Protein AF-A0A1H8LG02-F1 (afdb_monomer)

Structure (mmCIF, N/CA/C/O backbone):
data_AF-A0A1H8LG02-F1
#
_entry.id   AF-A0A1H8LG02-F1
#
loop_
_atom_site.group_PDB
_atom_site.id
_atom_site.type_symbol
_atom_site.label_atom_id
_atom_site.label_alt_id
_atom_site.label_comp_id
_atom_site.label_asym_id
_atom_site.label_entity_id
_atom_site.label_seq_id
_atom_site.pdbx_PDB_ins_code
_atom_site.Cartn_x
_atom_site.Cartn_y
_atom_site.Cartn_z
_atom_site.occupancy
_atom_site.B_iso_or_equiv
_atom_site.auth_seq_id
_atom_site.auth_comp_id
_atom_site.auth_asym_id
_atom_site.auth_atom_id
_atom_site.pdbx_PDB_model_num
ATOM 1 N N . MET A 1 1 ? -7.034 3.578 3.194 1.00 92.94 1 MET A N 1
ATOM 2 C CA . MET A 1 1 ? -5.867 3.437 2.294 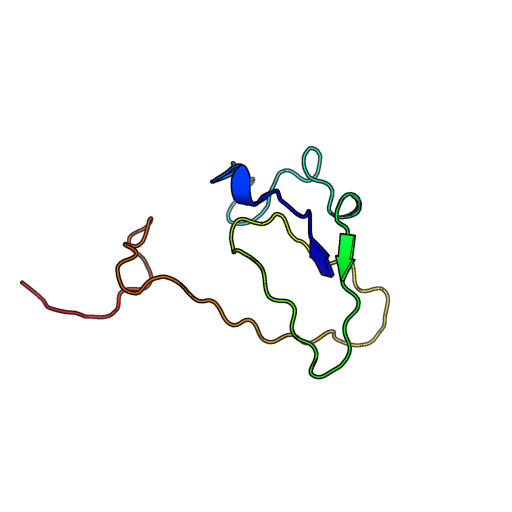1.00 92.94 1 MET A CA 1
ATOM 3 C C . MET A 1 1 ? -6.343 3.783 0.895 1.00 92.94 1 MET A C 1
ATOM 5 O O . MET A 1 1 ? -7.506 3.507 0.619 1.00 92.94 1 MET A O 1
ATOM 9 N N . ARG A 1 2 ? -5.512 4.378 0.039 1.00 97.06 2 ARG A N 1
ATOM 10 C CA . ARG A 1 2 ? -5.812 4.535 -1.390 1.00 97.06 2 ARG A CA 1
ATOM 11 C C . ARG A 1 2 ? -4.731 3.885 -2.236 1.00 97.06 2 ARG A C 1
ATOM 13 O O . ARG A 1 2 ? -3.560 3.929 -1.859 1.00 97.06 2 ARG A O 1
ATOM 20 N N . VAL A 1 3 ? -5.136 3.299 -3.356 1.00 97.00 3 VAL A N 1
ATOM 21 C CA . VAL A 1 3 ? -4.247 2.654 -4.333 1.00 97.00 3 VAL A CA 1
ATOM 22 C C . VAL A 1 3 ? -4.578 3.155 -5.729 1.00 97.00 3 VAL A C 1
ATOM 24 O O . VAL A 1 3 ? -5.740 3.427 -6.009 1.00 97.00 3 VAL A O 1
ATOM 27 N N . ILE A 1 4 ? -3.590 3.262 -6.612 1.00 96.38 4 ILE A N 1
ATOM 28 C CA . ILE A 1 4 ? -3.812 3.553 -8.034 1.00 96.38 4 ILE A CA 1
ATOM 29 C C . ILE A 1 4 ? -3.694 2.227 -8.800 1.00 96.38 4 ILE A C 1
ATOM 31 O O . ILE A 1 4 ? -2.571 1.760 -9.017 1.00 96.38 4 ILE A O 1
ATOM 35 N N . PRO A 1 5 ? -4.806 1.566 -9.181 1.00 96.12 5 PRO A N 1
ATOM 36 C CA . PRO A 1 5 ? -4.747 0.274 -9.863 1.00 96.12 5 PRO A CA 1
ATOM 37 C C . PRO A 1 5 ? -3.936 0.346 -11.163 1.00 96.12 5 PRO A C 1
ATOM 39 O O . PRO A 1 5 ? -3.995 1.334 -11.888 1.00 96.12 5 PRO A O 1
ATOM 42 N N . GLY A 1 6 ? -3.158 -0.698 -11.454 1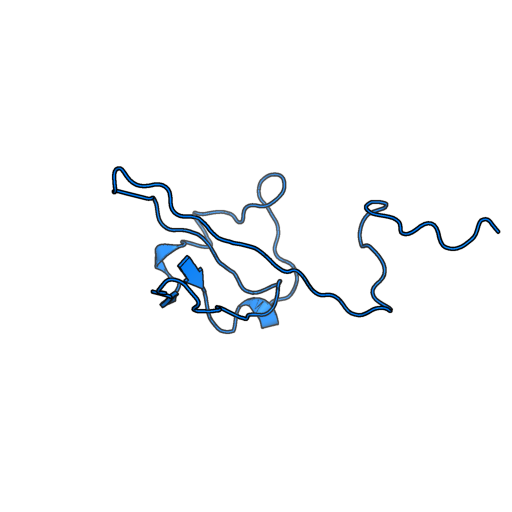.00 95.88 6 GLY A N 1
ATOM 43 C CA . GLY A 1 6 ? -2.329 -0.779 -12.667 1.00 95.88 6 GLY A CA 1
ATOM 44 C C . GLY A 1 6 ? -1.034 0.046 -12.651 1.00 95.88 6 GLY A C 1
ATOM 45 O O . GLY A 1 6 ? -0.178 -0.173 -13.499 1.00 95.88 6 GLY A O 1
ATOM 46 N N . SER A 1 7 ? -0.821 0.930 -11.671 1.00 95.75 7 SER A N 1
ATOM 47 C CA . SER A 1 7 ? 0.413 1.740 -11.582 1.00 95.75 7 SER A CA 1
ATOM 48 C C . SER A 1 7 ? 1.704 0.911 -11.495 1.00 95.75 7 SER A C 1
ATOM 50 O O . SER A 1 7 ? 2.742 1.344 -11.985 1.00 95.75 7 SER A O 1
ATOM 52 N N . HIS A 1 8 ? 1.635 -0.314 -10.966 1.00 96.38 8 HIS A N 1
ATOM 53 C CA . HIS A 1 8 ? 2.774 -1.235 -10.886 1.00 96.38 8 HIS A CA 1
ATOM 54 C C . HIS A 1 8 ? 3.359 -1.639 -12.251 1.00 96.38 8 HIS A C 1
ATOM 56 O O . HIS A 1 8 ? 4.506 -2.069 -12.310 1.00 96.38 8 HIS A O 1
ATOM 62 N N . PHE A 1 9 ? 2.619 -1.483 -13.356 1.00 96.88 9 PHE A N 1
ATOM 63 C CA . PHE A 1 9 ? 3.157 -1.723 -14.700 1.00 96.88 9 PHE A CA 1
ATOM 64 C C . PHE A 1 9 ? 4.163 -0.648 -15.150 1.00 96.88 9 PHE A C 1
ATOM 66 O O . PHE A 1 9 ? 4.893 -0.871 -16.112 1.00 96.88 9 PHE A O 1
ATOM 73 N N . GLY A 1 10 ? 4.221 0.500 -14.464 1.00 93.06 10 GLY A N 1
ATOM 74 C CA . GLY A 1 10 ? 5.156 1.591 -14.758 1.00 93.06 10 GLY A CA 1
ATOM 75 C C . GLY A 1 10 ? 6.588 1.360 -14.264 1.00 93.06 10 GLY A C 1
ATOM 76 O O . GLY A 1 10 ? 7.475 2.138 -14.608 1.00 93.06 10 GLY A O 1
ATOM 77 N N . GLY A 1 11 ? 6.834 0.302 -13.486 1.00 91.81 11 GLY A N 1
ATOM 78 C CA . GLY A 1 11 ? 8.148 0.012 -12.912 1.00 91.81 11 GLY A CA 1
ATOM 79 C C . GLY A 1 11 ? 8.534 0.961 -11.771 1.00 91.81 11 GLY A C 1
ATOM 80 O O . GLY A 1 11 ? 7.680 1.484 -11.057 1.00 91.81 11 GLY A O 1
ATOM 81 N N . ASN A 1 12 ? 9.842 1.153 -11.571 1.00 89.75 12 ASN A N 1
ATOM 82 C CA . ASN A 1 12 ? 10.361 1.995 -10.494 1.00 89.75 12 ASN A CA 1
ATOM 83 C C . ASN A 1 12 ? 10.163 3.489 -10.803 1.00 89.75 12 ASN A C 1
ATOM 85 O O . ASN A 1 12 ? 10.536 3.959 -11.878 1.00 89.75 12 ASN A O 1
ATOM 89 N N . LEU A 1 13 ? 9.635 4.237 -9.834 1.00 92.00 13 LEU A N 1
ATOM 90 C CA . LEU A 1 13 ? 9.394 5.674 -9.941 1.00 92.00 13 LEU A CA 1
ATOM 91 C C . LEU A 1 13 ? 10.419 6.470 -9.115 1.00 92.00 13 LEU A C 1
ATOM 93 O O . LEU A 1 13 ? 10.865 6.004 -8.062 1.00 92.00 13 LEU A O 1
ATOM 97 N N . PRO A 1 14 ? 10.801 7.684 -9.552 1.00 91.81 14 PRO A N 1
ATOM 98 C CA . PRO A 1 14 ? 11.706 8.529 -8.787 1.00 91.81 14 PRO A CA 1
ATOM 99 C C . PRO A 1 14 ? 11.038 8.997 -7.489 1.00 91.81 14 PRO A C 1
ATOM 101 O O . PRO A 1 14 ? 9.923 9.522 -7.492 1.00 91.81 14 PRO A O 1
ATOM 104 N N . HIS A 1 15 ? 11.745 8.825 -6.376 1.00 92.00 15 HIS A N 1
ATOM 105 C CA . HIS A 1 15 ? 11.279 9.250 -5.062 1.00 92.00 15 HIS A CA 1
ATOM 106 C C . HIS A 1 15 ? 11.841 10.633 -4.707 1.00 92.00 15 HIS A C 1
ATOM 108 O O . HIS A 1 15 ? 12.976 10.977 -5.036 1.00 92.00 15 HIS A O 1
ATOM 114 N N . VAL A 1 16 ? 11.042 11.425 -3.998 1.00 93.94 16 VAL A N 1
ATOM 115 C CA . VAL A 1 16 ? 11.463 12.649 -3.320 1.00 93.94 16 VAL A CA 1
ATOM 116 C C . VAL A 1 16 ? 11.803 12.280 -1.875 1.00 93.94 16 VAL A C 1
ATOM 118 O O . VAL A 1 16 ? 10.926 11.950 -1.075 1.00 93.94 16 VAL A O 1
ATOM 121 N N . GLY A 1 17 ? 13.091 12.316 -1.534 1.00 88.62 17 GLY A N 1
ATOM 122 C CA . GLY A 1 17 ? 13.589 11.765 -0.272 1.00 88.62 17 GLY A CA 1
ATOM 123 C C . GLY A 1 17 ? 13.711 10.242 -0.349 1.00 88.62 17 GLY A C 1
ATOM 124 O O . GLY A 1 17 ? 14.133 9.715 -1.372 1.00 88.62 17 GLY A O 1
ATOM 125 N N . THR A 1 18 ? 13.368 9.533 0.727 1.00 81.44 18 THR A N 1
ATOM 126 C CA . THR A 1 18 ? 13.629 8.085 0.811 1.00 81.44 18 THR A CA 1
ATOM 127 C C . THR A 1 18 ? 12.510 7.226 0.216 1.00 81.44 18 THR A C 1
ATOM 129 O O . THR A 1 18 ? 12.787 6.282 -0.514 1.00 81.44 18 THR A O 1
ATOM 132 N N . HIS A 1 19 ? 11.245 7.526 0.536 1.00 84.94 19 HIS A N 1
ATOM 133 C CA . HIS A 1 19 ? 10.117 6.608 0.287 1.00 84.94 19 HIS A CA 1
ATOM 134 C C . HIS A 1 19 ? 8.846 7.285 -0.244 1.00 84.94 19 HIS A C 1
ATOM 136 O O . HIS A 1 19 ? 7.795 6.654 -0.301 1.00 84.94 19 HIS A O 1
ATOM 142 N N . TYR A 1 20 ? 8.911 8.561 -0.635 1.00 91.44 20 TYR A N 1
ATOM 143 C CA . TYR A 1 20 ? 7.736 9.304 -1.095 1.00 91.44 20 TYR A CA 1
ATOM 144 C C . TYR A 1 20 ? 7.825 9.624 -2.580 1.00 91.44 20 TYR A C 1
ATOM 146 O O . TYR A 1 20 ? 8.877 10.022 -3.065 1.00 91.44 20 TYR A O 1
ATOM 154 N N . LEU A 1 21 ? 6.710 9.508 -3.296 1.00 93.88 21 LEU A N 1
ATOM 155 C CA . LEU A 1 21 ? 6.583 10.076 -4.636 1.00 93.88 21 LEU A CA 1
ATOM 156 C C . LEU A 1 21 ? 6.325 11.586 -4.548 1.00 93.88 21 LEU A C 1
ATOM 158 O O . LEU A 1 21 ? 5.873 12.099 -3.520 1.00 93.88 21 LEU A O 1
ATOM 162 N N . ASN A 1 22 ? 6.585 12.309 -5.638 1.00 93.75 22 ASN A N 1
ATOM 163 C CA . ASN A 1 22 ? 6.227 13.720 -5.725 1.00 93.75 22 ASN A CA 1
ATOM 164 C C . ASN A 1 22 ? 4.697 13.878 -5.655 1.00 93.75 22 ASN A C 1
ATOM 166 O O . ASN A 1 22 ? 3.991 13.569 -6.611 1.00 93.75 22 ASN A O 1
ATOM 170 N N . TYR A 1 23 ? 4.180 14.405 -4.542 1.00 89.50 23 TYR A N 1
ATOM 171 C CA . TYR A 1 23 ? 2.736 14.558 -4.320 1.00 89.50 23 TYR A CA 1
ATOM 172 C C . TYR A 1 23 ? 2.048 15.497 -5.321 1.00 89.50 23 TYR A C 1
ATOM 174 O O . TYR A 1 23 ? 0.827 15.468 -5.432 1.00 89.50 23 TYR A O 1
ATOM 182 N N . LYS A 1 24 ? 2.801 16.357 -6.024 1.00 92.00 24 LYS A N 1
ATOM 183 C CA . LYS A 1 24 ? 2.243 17.207 -7.086 1.00 92.00 24 LYS A CA 1
ATOM 184 C C . LYS A 1 24 ? 1.940 16.416 -8.358 1.00 92.00 24 LYS A C 1
ATOM 186 O O . LYS A 1 24 ? 1.071 16.829 -9.113 1.00 92.00 24 LYS A O 1
ATOM 191 N N . GLU A 1 25 ? 2.659 15.319 -8.578 1.00 92.31 25 GLU A N 1
ATOM 192 C CA . GLU A 1 25 ? 2.523 14.440 -9.745 1.00 92.31 25 GLU A CA 1
ATOM 193 C C . GLU A 1 25 ? 1.641 13.225 -9.439 1.00 92.31 25 GLU A C 1
ATOM 195 O O . GLU A 1 25 ? 0.864 12.805 -10.287 1.00 92.31 25 GLU A O 1
ATOM 200 N N . TYR A 1 26 ? 1.735 12.688 -8.220 1.00 91.62 26 TYR A N 1
ATOM 201 C CA . TYR A 1 26 ? 1.020 11.492 -7.777 1.00 91.62 26 TYR A CA 1
ATOM 202 C C . TYR A 1 26 ? 0.183 11.821 -6.539 1.00 91.62 26 TYR A C 1
ATOM 204 O O . TYR A 1 26 ? 0.620 11.617 -5.401 1.00 91.62 26 TYR A O 1
ATOM 212 N N . GLN A 1 27 ? -1.017 12.370 -6.738 1.00 92.12 27 GLN A N 1
ATOM 213 C CA . GLN A 1 27 ? -1.881 12.727 -5.617 1.00 92.12 27 GLN A CA 1
ATOM 214 C C . GLN A 1 27 ? -2.539 11.473 -5.036 1.00 92.12 27 GLN A C 1
ATOM 216 O O . GLN A 1 27 ? -3.126 10.662 -5.747 1.00 92.12 27 GLN A O 1
ATOM 221 N N . ILE A 1 28 ? -2.517 11.330 -3.707 1.00 90.56 28 ILE A N 1
ATOM 222 C CA . ILE A 1 28 ? -3.174 10.198 -3.023 1.00 90.56 28 ILE A CA 1
ATOM 223 C C . ILE A 1 28 ? -4.674 10.149 -3.357 1.00 90.56 28 ILE A C 1
ATOM 225 O O . ILE A 1 28 ? -5.255 9.067 -3.434 1.00 90.56 28 ILE A O 1
ATOM 229 N N . THR A 1 29 ? -5.298 11.309 -3.576 1.00 93.12 29 THR A N 1
ATOM 230 C CA . THR A 1 29 ? -6.716 11.451 -3.931 1.00 93.12 29 THR A CA 1
ATOM 231 C C . THR A 1 29 ? -7.084 10.843 -5.280 1.00 93.12 29 THR A C 1
ATOM 233 O O . THR A 1 29 ? -8.249 10.489 -5.452 1.00 93.12 29 THR A O 1
ATOM 236 N N . ASP A 1 30 ? -6.117 10.649 -6.180 1.00 93.06 30 ASP A N 1
ATOM 237 C CA . ASP A 1 30 ? -6.333 10.000 -7.480 1.00 93.06 30 ASP A CA 1
ATOM 238 C C . ASP A 1 30 ? -6.527 8.483 -7.335 1.00 93.06 30 ASP A C 1
ATOM 240 O O . ASP A 1 30 ? -7.071 7.820 -8.217 1.00 93.06 30 ASP A O 1
ATOM 244 N N . GLY A 1 31 ? -6.105 7.915 -6.201 1.00 95.88 31 GLY A N 1
ATOM 245 C CA . GLY A 1 31 ? -6.265 6.497 -5.915 1.00 95.88 31 GLY A CA 1
ATOM 246 C C . GLY A 1 31 ? -7.693 6.109 -5.531 1.00 95.88 31 GLY A C 1
ATOM 247 O O . GLY A 1 31 ? -8.428 6.858 -4.884 1.00 95.88 31 GLY A O 1
ATOM 248 N N . THR A 1 32 ? -8.065 4.875 -5.857 1.00 97.56 32 THR A N 1
ATOM 249 C CA . THR A 1 32 ? -9.283 4.216 -5.385 1.00 97.56 32 THR A CA 1
ATOM 250 C C . THR A 1 32 ? -9.208 3.992 -3.875 1.00 97.56 32 THR A C 1
ATOM 252 O O . THR A 1 32 ? -8.211 3.481 -3.363 1.00 97.56 32 THR A O 1
ATOM 255 N N . ALA A 1 33 ? -10.265 4.372 -3.152 1.00 96.81 33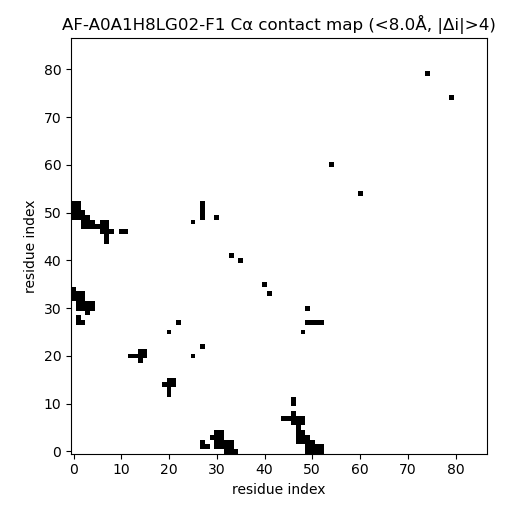 ALA A N 1
ATOM 256 C CA . ALA A 1 33 ? -10.372 4.123 -1.720 1.00 96.81 33 ALA A CA 1
ATOM 257 C C . ALA A 1 33 ? -10.556 2.629 -1.428 1.00 96.81 33 ALA A C 1
ATOM 259 O O . ALA A 1 33 ? -11.410 1.971 -2.016 1.00 96.81 33 ALA A O 1
ATOM 260 N N . CYS A 1 34 ? -9.776 2.124 -0.475 1.00 96.56 34 CYS A N 1
ATOM 261 C CA . CYS A 1 34 ? -9.870 0.764 0.044 1.00 96.56 34 CYS A CA 1
ATOM 262 C C . CYS A 1 34 ? -10.315 0.835 1.515 1.00 96.56 34 CYS A C 1
ATOM 264 O O . CYS A 1 34 ? -9.449 0.873 2.404 1.00 96.56 34 CYS A O 1
ATOM 266 N N . PRO A 1 35 ? -11.628 0.972 1.790 1.00 95.06 35 PRO A N 1
ATOM 267 C CA . PRO A 1 35 ? -12.159 0.785 3.134 1.00 95.06 35 PRO A CA 1
ATOM 268 C C . PRO A 1 35 ? -11.964 -0.676 3.553 1.00 95.06 35 PRO A C 1
ATOM 270 O O . PRO A 1 35 ? -12.016 -1.573 2.716 1.00 95.06 35 PRO A O 1
ATOM 273 N N . ALA A 1 36 ? -11.691 -0.889 4.834 1.00 94.75 36 ALA A N 1
ATOM 274 C CA . ALA A 1 36 ? -11.407 -2.202 5.394 1.00 94.75 36 ALA A CA 1
ATOM 275 C C . ALA A 1 36 ? -11.835 -2.231 6.862 1.00 94.75 36 ALA A C 1
ATOM 277 O O . ALA A 1 36 ? -11.669 -1.235 7.578 1.00 94.75 36 ALA A O 1
ATOM 278 N N . GLU A 1 37 ? -12.351 -3.371 7.297 1.00 95.50 37 GLU A N 1
ATOM 279 C CA . GLU A 1 37 ? -12.663 -3.679 8.687 1.00 95.50 37 GLU A CA 1
ATOM 280 C C . GLU A 1 37 ? -11.537 -4.489 9.348 1.00 95.50 37 GLU A C 1
ATOM 282 O O . GLU A 1 37 ? -10.542 -4.875 8.728 1.00 95.50 37 GLU A O 1
ATOM 287 N N . ALA A 1 38 ? -11.652 -4.720 10.658 1.00 96.00 38 ALA A N 1
ATOM 288 C CA . ALA A 1 38 ? -10.676 -5.526 11.379 1.00 96.00 38 ALA A CA 1
ATOM 289 C C . ALA A 1 38 ? -10.705 -6.978 10.872 1.00 96.00 38 ALA A C 1
ATOM 291 O O . ALA A 1 38 ? -11.695 -7.679 11.050 1.00 96.00 38 ALA A O 1
ATOM 292 N N . GLY A 1 39 ? -9.593 -7.426 10.288 1.00 96.56 39 GLY A N 1
ATOM 293 C CA . GLY A 1 39 ? -9.456 -8.763 9.703 1.00 96.56 39 GLY A CA 1
ATOM 294 C C . GLY A 1 39 ? -9.412 -8.764 8.175 1.00 96.56 39 GLY A C 1
ATOM 295 O O . GLY A 1 39 ? -8.921 -9.733 7.600 1.00 96.56 39 GLY A O 1
ATOM 296 N N . ASP A 1 40 ? -9.825 -7.673 7.528 1.00 98.00 40 ASP A N 1
ATOM 297 C CA . ASP A 1 40 ? -9.691 -7.528 6.081 1.00 98.00 40 ASP A CA 1
ATOM 298 C C . ASP A 1 40 ? -8.225 -7.398 5.662 1.00 98.00 40 ASP A C 1
ATOM 300 O O . ASP A 1 40 ? -7.384 -6.825 6.364 1.00 98.00 40 ASP A O 1
ATOM 304 N N . VAL A 1 41 ? -7.929 -7.899 4.462 1.00 96.56 41 VAL A N 1
ATOM 305 C CA . VAL A 1 41 ? -6.591 -7.860 3.871 1.00 96.56 41 VAL A CA 1
ATOM 306 C C . VAL A 1 41 ? -6.649 -7.166 2.520 1.00 96.56 41 VAL A C 1
ATOM 308 O O . VAL A 1 41 ? -7.373 -7.580 1.618 1.00 96.56 41 VAL A O 1
ATOM 311 N N . LEU A 1 42 ? -5.820 -6.134 2.363 1.00 96.19 42 LEU A N 1
ATOM 312 C CA . LEU A 1 42 ? -5.525 -5.541 1.066 1.00 96.19 42 LEU A CA 1
ATOM 313 C C . LEU A 1 42 ? -4.207 -6.126 0.550 1.00 96.19 42 LEU A C 1
ATOM 315 O O . LEU A 1 42 ? -3.146 -5.844 1.105 1.00 96.19 42 LEU A O 1
ATOM 319 N N . PHE A 1 43 ? -4.279 -6.925 -0.513 1.00 96.69 43 PHE A N 1
ATOM 320 C CA . PHE A 1 43 ? -3.113 -7.505 -1.180 1.00 96.69 43 PHE A CA 1
ATOM 321 C C . PHE A 1 43 ? -2.881 -6.822 -2.529 1.00 96.69 43 PHE A C 1
ATOM 323 O O . PHE A 1 43 ? -3.800 -6.716 -3.340 1.00 96.69 43 PHE A O 1
ATOM 330 N N . PHE A 1 44 ? -1.664 -6.334 -2.766 1.00 96.38 44 PHE A N 1
ATOM 331 C CA . PHE A 1 44 ? -1.302 -5.623 -3.991 1.00 96.38 44 PHE A CA 1
ATOM 332 C C . PHE A 1 44 ? 0.207 -5.709 -4.253 1.00 96.38 44 PHE A C 1
ATOM 334 O O . PHE A 1 44 ? 0.992 -6.005 -3.354 1.00 96.38 44 PHE A O 1
ATOM 341 N N . ASN A 1 45 ? 0.614 -5.456 -5.499 1.00 95.94 45 ASN A N 1
ATOM 342 C CA . ASN A 1 45 ? 2.023 -5.459 -5.892 1.00 95.94 45 ASN A CA 1
ATOM 343 C C . ASN A 1 45 ? 2.772 -4.276 -5.249 1.00 95.94 45 ASN A C 1
ATOM 345 O O . ASN A 1 45 ? 2.258 -3.158 -5.282 1.00 95.94 45 ASN A O 1
ATOM 349 N N . TYR A 1 46 ? 3.989 -4.498 -4.742 1.00 92.38 46 TYR A N 1
ATOM 350 C CA . TYR A 1 46 ? 4.794 -3.478 -4.050 1.00 92.38 46 TYR A CA 1
ATOM 351 C C . TYR A 1 46 ? 5.020 -2.190 -4.873 1.00 92.38 46 TYR A C 1
ATOM 353 O O . TYR A 1 46 ? 5.067 -1.108 -4.292 1.00 92.38 46 TYR A O 1
ATOM 361 N N . MET A 1 47 ? 5.089 -2.282 -6.208 1.00 94.38 47 MET A N 1
ATOM 362 C CA . MET A 1 47 ? 5.260 -1.131 -7.110 1.00 94.38 47 MET A CA 1
ATOM 363 C C . MET A 1 47 ? 3.970 -0.328 -7.335 1.00 94.38 47 MET A C 1
ATOM 365 O O . MET A 1 47 ? 3.986 0.696 -8.013 1.00 94.38 47 MET A O 1
ATOM 369 N N . THR A 1 48 ? 2.828 -0.775 -6.808 1.00 96.06 48 THR A N 1
ATOM 370 C CA . THR A 1 48 ? 1.566 -0.038 -6.948 1.00 96.06 48 THR A CA 1
ATOM 371 C C . THR A 1 48 ? 1.665 1.260 -6.160 1.00 96.06 48 THR A C 1
ATOM 373 O O . THR A 1 48 ? 1.909 1.222 -4.958 1.00 96.06 48 THR A O 1
ATOM 376 N N . THR A 1 49 ? 1.418 2.409 -6.781 1.00 95.69 49 THR A N 1
ATOM 377 C CA . THR A 1 49 ? 1.309 3.685 -6.071 1.00 95.69 49 THR A CA 1
ATOM 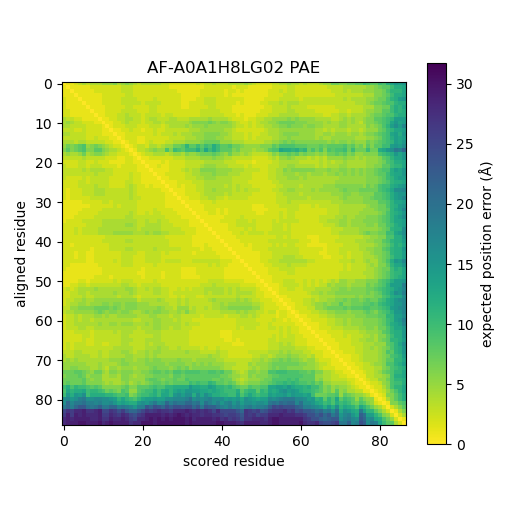378 C C . THR A 1 49 ? 0.188 3.614 -5.038 1.00 95.69 49 THR A C 1
ATOM 380 O O . THR A 1 49 ? -0.961 3.292 -5.361 1.00 95.69 49 THR A O 1
ATOM 383 N N . HIS A 1 50 ? 0.520 3.910 -3.783 1.00 95.56 50 HI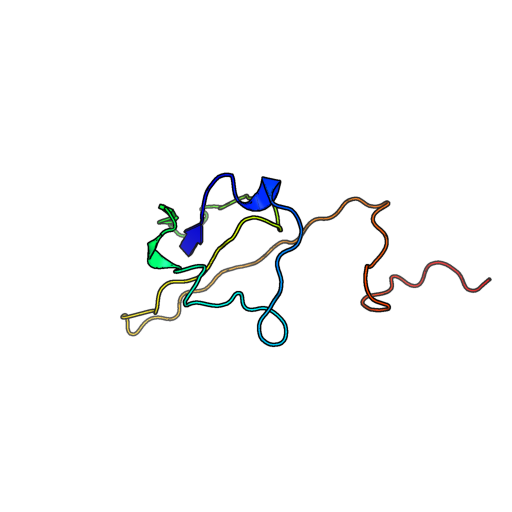S A 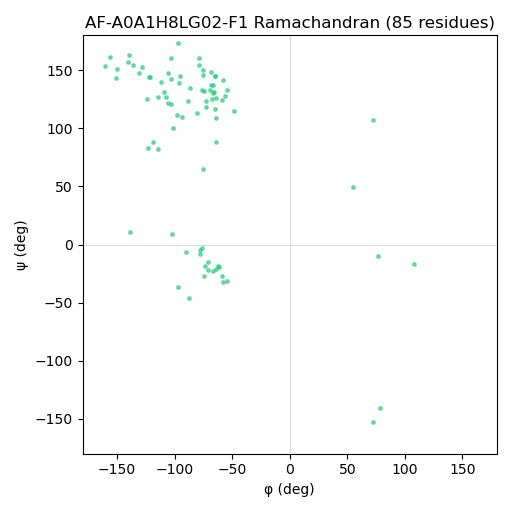N 1
ATOM 384 C CA . HIS A 1 50 ? -0.397 3.784 -2.660 1.00 95.56 50 HIS A CA 1
ATOM 385 C C . HIS A 1 50 ? -0.080 4.810 -1.568 1.00 95.56 50 HIS A C 1
ATOM 387 O O . HIS A 1 50 ? 1.065 5.220 -1.392 1.00 95.56 50 HIS A O 1
ATOM 393 N N . GLY A 1 51 ? -1.095 5.222 -0.809 1.00 94.44 51 GLY A N 1
ATOM 394 C CA . GLY A 1 51 ? -0.899 6.101 0.341 1.00 94.44 51 GLY A CA 1
ATOM 395 C C . GLY A 1 51 ? -2.054 6.082 1.345 1.00 94.44 51 GLY A C 1
ATOM 396 O O . GLY A 1 51 ? -3.200 5.772 0.991 1.00 94.44 51 GLY A O 1
ATOM 397 N N . PRO A 1 52 ? -1.786 6.391 2.624 1.00 93.12 52 PRO A N 1
ATOM 398 C CA . PRO A 1 52 ? -2.836 6.624 3.599 1.00 93.12 52 PRO A CA 1
ATOM 399 C C . PRO A 1 52 ? -3.488 7.993 3.381 1.00 93.12 52 PRO A C 1
ATOM 401 O O . PRO A 1 52 ? -2.822 8.974 3.070 1.00 93.12 52 PRO A O 1
ATOM 404 N N . GLU A 1 53 ? -4.786 8.089 3.648 1.00 90.94 53 GLU A N 1
ATOM 405 C CA . GLU A 1 53 ? -5.407 9.387 3.916 1.00 90.94 53 GLU A CA 1
ATOM 406 C C . GLU A 1 53 ? -5.107 9.824 5.355 1.00 90.94 53 GLU A C 1
ATOM 408 O O . GLU A 1 53 ? -4.909 8.978 6.243 1.00 90.94 53 GLU A O 1
ATOM 413 N N . ASN A 1 54 ? -5.125 11.142 5.577 1.00 91.38 54 ASN A N 1
ATOM 414 C CA . ASN A 1 54 ? -5.003 11.746 6.901 1.00 91.38 54 ASN A CA 1
ATOM 415 C C . ASN A 1 54 ? -6.089 11.194 7.831 1.00 91.38 54 ASN A C 1
ATOM 417 O O . ASN A 1 54 ? -7.278 11.239 7.509 1.00 91.38 54 ASN A O 1
ATOM 421 N N . ASN A 1 55 ? -5.680 10.698 8.998 1.00 93.44 55 ASN A N 1
ATOM 422 C CA . ASN A 1 55 ? -6.620 10.268 10.024 1.00 93.44 55 ASN A CA 1
ATOM 423 C C . ASN A 1 55 ? -7.267 1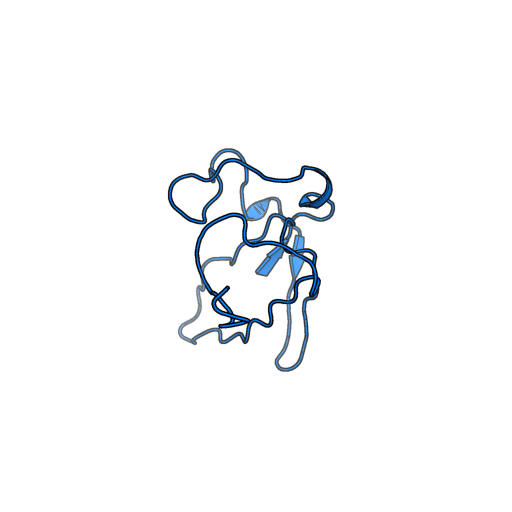1.506 10.662 1.00 93.44 55 ASN A C 1
ATOM 425 O O . ASN A 1 55 ? -6.566 12.332 11.237 1.00 93.44 55 ASN A O 1
ATOM 429 N N . ARG A 1 56 ? -8.591 11.640 10.537 1.00 94.06 56 ARG A N 1
ATOM 430 C CA . ARG A 1 56 ? -9.378 12.746 11.115 1.00 94.06 56 ARG A CA 1
ATOM 431 C C . ARG A 1 56 ? -10.131 12.341 12.388 1.00 94.06 56 ARG A C 1
ATOM 433 O O . ARG A 1 56 ? -10.999 13.080 12.834 1.00 94.06 56 ARG A O 1
ATOM 440 N N . SER A 1 57 ? -9.853 11.151 12.918 1.00 94.06 57 SER A N 1
ATOM 441 C CA . SER A 1 57 ? -10.455 10.635 14.149 1.00 94.06 57 SER A CA 1
ATOM 442 C C . SER A 1 57 ? -9.485 10.726 15.327 1.00 94.06 57 SER A C 1
ATOM 444 O O . SER A 1 57 ? -8.272 10.758 15.130 1.00 94.06 57 SER A O 1
ATOM 446 N N . GLU A 1 58 ? -10.027 10.665 16.543 1.00 97.06 58 GLU A N 1
ATOM 447 C CA . GLU A 1 58 ? -9.256 10.591 17.796 1.00 97.06 58 GLU A CA 1
ATOM 448 C C . GLU A 1 58 ? -8.657 9.194 18.062 1.00 97.06 58 GLU A C 1
ATOM 450 O O . GLU A 1 58 ? -7.972 8.976 19.058 1.00 97.06 58 GLU A O 1
ATOM 455 N N . LEU A 1 59 ? -8.934 8.212 17.196 1.00 95.19 59 LEU A N 1
ATOM 456 C CA . LEU A 1 59 ? -8.518 6.823 17.381 1.00 95.19 59 LEU A CA 1
ATOM 457 C C . LEU A 1 59 ? -7.318 6.476 16.499 1.00 95.19 59 LEU A C 1
ATOM 459 O O . LEU A 1 59 ? -7.243 6.851 15.328 1.00 95.19 59 LEU A O 1
ATOM 463 N N . THR A 1 60 ? -6.399 5.670 17.029 1.00 94.94 60 THR A N 1
ATOM 464 C CA . THR A 1 60 ? -5.257 5.159 16.262 1.00 94.94 60 THR A CA 1
ATOM 465 C C . THR A 1 60 ? -5.695 4.088 15.264 1.00 94.94 60 THR A C 1
ATOM 467 O O . THR A 1 60 ? -6.215 3.038 15.647 1.00 94.94 60 THR A O 1
ATOM 470 N N . ARG A 1 61 ? -5.392 4.297 13.976 1.00 93.94 61 ARG A N 1
ATOM 471 C CA . ARG A 1 61 ? -5.533 3.264 12.941 1.00 93.94 61 ARG A CA 1
ATOM 472 C C . ARG A 1 61 ? -4.325 2.326 12.976 1.00 93.94 61 ARG A C 1
ATOM 474 O O . ARG A 1 61 ? -3.220 2.743 12.642 1.00 93.94 61 ARG A O 1
ATOM 481 N N . ARG A 1 62 ? -4.539 1.062 13.351 1.00 94.06 62 ARG A N 1
ATOM 482 C CA . ARG A 1 62 ? -3.500 0.018 13.350 1.00 94.06 62 ARG A CA 1
ATOM 483 C C . ARG A 1 62 ? -3.562 -0.815 12.072 1.00 94.06 62 ARG A C 1
ATOM 485 O O . ARG A 1 62 ? -4.647 -1.185 11.638 1.00 94.06 62 ARG A O 1
ATOM 492 N N . ASN A 1 63 ? -2.402 -1.144 11.517 1.00 95.25 63 ASN A N 1
ATOM 493 C CA . ASN A 1 63 ? -2.235 -2.116 10.441 1.00 95.25 63 ASN A CA 1
ATOM 494 C C . ASN A 1 63 ? -1.026 -3.013 10.735 1.00 95.25 63 ASN A C 1
ATOM 496 O O . ASN A 1 63 ? -0.098 -2.606 11.432 1.00 95.25 63 ASN A O 1
ATOM 500 N N . VAL A 1 64 ? -1.037 -4.223 10.182 1.00 96.38 64 VAL A N 1
ATOM 501 C CA . VAL A 1 64 ? 0.132 -5.107 10.139 1.00 96.38 64 VAL A CA 1
ATOM 502 C C . VAL A 1 64 ? 0.514 -5.262 8.675 1.00 96.38 64 VAL A C 1
ATOM 504 O O . VAL A 1 64 ? -0.342 -5.566 7.847 1.00 96.38 64 VAL A O 1
ATOM 507 N N . LEU A 1 65 ? 1.777 -4.992 8.352 1.00 95.94 65 LEU A N 1
ATOM 508 C CA . LEU A 1 65 ? 2.296 -5.091 6.993 1.00 95.94 65 LEU A CA 1
ATOM 509 C C . LEU A 1 65 ? 3.110 -6.377 6.850 1.00 95.94 65 LEU A C 1
ATOM 511 O O . LEU A 1 65 ? 4.118 -6.551 7.532 1.00 95.94 65 LEU A O 1
ATOM 515 N N . PHE A 1 66 ? 2.694 -7.234 5.922 1.00 96.12 66 PHE A N 1
ATOM 516 C CA . PHE A 1 66 ? 3.468 -8.386 5.478 1.00 96.12 66 PHE A CA 1
ATOM 517 C C . PHE A 1 66 ? 4.034 -8.085 4.093 1.00 96.12 66 PHE A C 1
ATOM 519 O O . PHE A 1 66 ? 3.279 -7.788 3.169 1.00 96.12 66 PHE A O 1
ATOM 526 N N . GLN A 1 67 ? 5.358 -8.134 3.960 1.00 93.31 67 GLN A N 1
ATOM 527 C CA . GLN A 1 67 ? 6.046 -7.930 2.686 1.00 93.31 67 GLN A CA 1
ATOM 528 C C . GLN A 1 67 ? 6.627 -9.257 2.217 1.00 93.31 67 GLN A C 1
ATOM 530 O O . GLN A 1 67 ? 7.288 -9.957 2.983 1.00 93.31 67 GLN A O 1
ATOM 535 N N . TYR A 1 68 ? 6.377 -9.576 0.955 1.00 92.56 68 TYR A N 1
ATOM 536 C CA . TYR A 1 68 ? 6.847 -10.790 0.306 1.00 92.56 68 TYR A CA 1
ATOM 537 C C . TYR A 1 68 ? 7.686 -10.398 -0.908 1.00 92.56 68 TYR A C 1
ATOM 539 O O . TYR A 1 68 ? 7.381 -9.414 -1.581 1.00 92.56 68 TYR A O 1
ATOM 547 N N . ARG A 1 69 ? 8.732 -11.175 -1.173 1.00 90.19 69 ARG A N 1
ATOM 548 C CA . ARG A 1 69 ? 9.575 -11.081 -2.369 1.00 90.19 69 ARG A CA 1
ATOM 549 C C . ARG A 1 69 ? 9.912 -12.484 -2.854 1.00 90.19 69 ARG A C 1
ATOM 551 O O . ARG A 1 69 ? 9.763 -13.434 -2.078 1.00 90.19 69 ARG A O 1
ATOM 558 N N . ASP A 1 70 ? 10.372 -12.615 -4.092 1.00 90.44 70 ASP A N 1
ATOM 559 C CA . ASP A 1 70 ? 10.880 -13.900 -4.557 1.00 90.44 70 ASP A CA 1
ATOM 560 C C . ASP A 1 70 ? 12.139 -14.280 -3.757 1.00 90.44 70 ASP A C 1
ATOM 562 O O . ASP A 1 70 ? 12.929 -13.426 -3.345 1.00 90.44 70 ASP A O 1
ATOM 566 N N . ALA A 1 71 ? 12.334 -15.572 -3.494 1.00 88.69 71 ALA A N 1
ATOM 567 C CA . ALA A 1 71 ? 13.503 -16.044 -2.753 1.00 88.69 71 ALA A CA 1
ATOM 568 C C . ALA A 1 71 ? 14.817 -15.826 -3.523 1.00 88.69 71 ALA A C 1
ATOM 570 O O . ALA A 1 71 ? 15.883 -15.788 -2.907 1.00 88.69 71 ALA A O 1
ATOM 571 N N . SER A 1 72 ? 14.734 -15.701 -4.847 1.00 89.19 72 SER A N 1
ATOM 572 C CA . SER A 1 72 ? 15.849 -15.407 -5.741 1.00 89.19 72 SER A CA 1
ATOM 573 C C . SER A 1 72 ? 16.074 -13.910 -5.982 1.00 89.19 72 SER A C 1
ATOM 575 O O . SER A 1 72 ? 17.089 -13.558 -6.584 1.00 89.19 72 SER A O 1
ATOM 577 N N . ASP A 1 73 ? 15.195 -13.028 -5.484 1.00 87.44 73 ASP A N 1
ATOM 578 C CA . ASP A 1 73 ? 15.372 -11.580 -5.623 1.00 87.44 73 ASP A CA 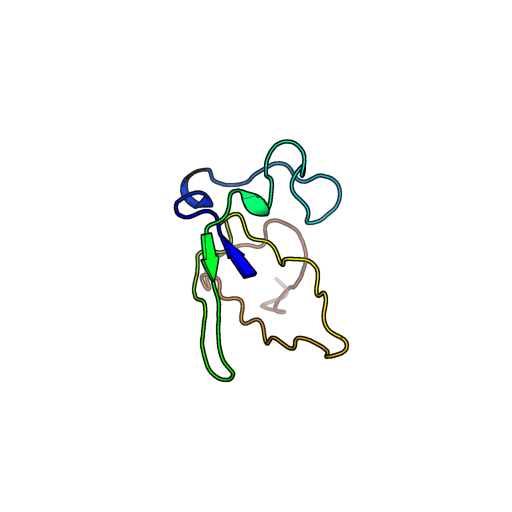1
ATOM 579 C C . ASP A 1 73 ? 16.632 -11.107 -4.886 1.00 87.44 73 ASP A C 1
ATOM 581 O O . ASP A 1 73 ? 16.807 -11.312 -3.677 1.00 87.44 73 ASP A O 1
ATOM 585 N N . ILE A 1 74 ? 17.494 -10.410 -5.625 1.00 83.94 74 ILE A N 1
ATOM 586 C CA . ILE A 1 74 ? 18.711 -9.796 -5.096 1.00 83.94 74 ILE A CA 1
ATOM 587 C C . ILE A 1 74 ? 18.358 -8.403 -4.551 1.00 83.94 74 ILE A C 1
ATOM 589 O O . ILE A 1 74 ? 17.647 -7.651 -5.223 1.00 83.94 74 ILE A O 1
ATOM 593 N N . PRO A 1 75 ? 18.840 -8.019 -3.352 1.00 83.75 75 PRO A N 1
ATOM 594 C CA . PRO A 1 75 ? 18.684 -6.657 -2.853 1.00 83.75 75 PRO A CA 1
ATOM 595 C C . PRO A 1 75 ? 19.216 -5.622 -3.855 1.00 83.75 75 PRO A C 1
ATOM 597 O O . PRO A 1 75 ? 20.327 -5.758 -4.362 1.00 83.75 75 PRO A O 1
ATOM 600 N N . THR A 1 76 ? 18.443 -4.567 -4.117 1.00 82.25 76 THR A N 1
ATOM 601 C CA . THR A 1 76 ? 18.887 -3.439 -4.959 1.00 82.25 76 THR A CA 1
ATOM 602 C C . THR A 1 76 ? 19.940 -2.579 -4.265 1.00 82.25 76 THR A C 1
ATOM 604 O O . THR A 1 76 ? 20.693 -1.873 -4.920 1.00 82.25 76 THR A O 1
ATOM 607 N N . GLU A 1 77 ? 19.975 -2.649 -2.938 1.00 83.44 77 GLU A N 1
ATOM 608 C CA . GLU A 1 77 ? 20.920 -1.968 -2.066 1.00 83.44 77 GLU A CA 1
ATOM 609 C C . GLU A 1 77 ? 21.542 -2.994 -1.123 1.00 83.44 77 GLU A C 1
ATOM 611 O O . GLU A 1 77 ? 20.917 -4.001 -0.784 1.00 83.44 77 GLU A O 1
ATOM 616 N N . ASN A 1 78 ? 22.759 -2.723 -0.658 1.00 82.19 78 ASN A N 1
ATOM 617 C CA . ASN A 1 78 ? 23.505 -3.603 0.240 1.00 82.19 78 ASN A CA 1
ATOM 618 C C . ASN A 1 78 ? 22.936 -3.524 1.680 1.00 82.19 78 ASN A C 1
ATOM 620 O O . ASN A 1 78 ? 23.593 -3.035 2.600 1.00 82.19 78 ASN A O 1
ATOM 624 N N . VAL A 1 79 ? 21.690 -3.972 1.869 1.00 79.12 79 VAL A N 1
ATOM 625 C CA . VAL A 1 79 ? 20.915 -3.896 3.117 1.00 79.12 79 VAL A CA 1
ATOM 626 C C . VAL A 1 79 ? 20.102 -5.179 3.351 1.00 79.12 79 VAL A C 1
ATOM 628 O O . VAL A 1 79 ? 19.776 -5.905 2.416 1.00 79.12 79 VAL A O 1
ATOM 631 N N . HIS A 1 80 ? 19.738 -5.447 4.612 1.00 72.19 80 HIS A N 1
ATOM 632 C CA . HIS A 1 80 ? 18.889 -6.583 5.017 1.00 72.19 80 HIS A CA 1
ATOM 633 C C . HIS A 1 80 ? 19.401 -7.968 4.564 1.00 72.19 80 HIS A C 1
ATOM 635 O O . HIS A 1 80 ? 18.652 -8.777 4.007 1.00 72.19 80 HIS A O 1
ATOM 641 N N . PHE A 1 81 ? 20.680 -8.260 4.815 1.00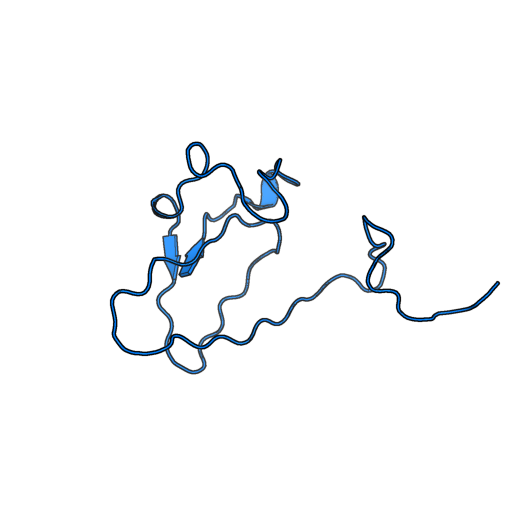 67.69 81 PHE A N 1
ATOM 642 C CA . PHE A 1 81 ? 21.265 -9.566 4.510 1.00 67.69 81 PHE A CA 1
ATOM 643 C C . PHE A 1 81 ? 20.670 -10.662 5.379 1.00 67.69 81 PHE A C 1
ATOM 645 O O . PHE A 1 81 ? 20.533 -10.528 6.594 1.00 67.69 81 PHE A O 1
ATOM 652 N N . THR A 1 82 ? 20.387 -11.788 4.741 1.00 62.12 82 THR A N 1
ATOM 653 C CA . THR A 1 82 ? 20.392 -13.066 5.442 1.00 62.12 82 THR A CA 1
ATOM 654 C C . THR A 1 82 ? 21.817 -13.578 5.348 1.00 62.12 82 THR A C 1
ATOM 656 O O . THR A 1 82 ? 22.330 -13.679 4.237 1.00 62.12 82 THR A O 1
ATOM 659 N N . ASP A 1 83 ? 22.456 -13.860 6.482 1.00 57.16 83 ASP A N 1
ATOM 660 C CA . ASP A 1 83 ? 23.815 -14.398 6.527 1.00 57.16 83 ASP A CA 1
ATOM 661 C C . ASP A 1 83 ? 23.815 -15.793 5.881 1.00 57.16 83 ASP A C 1
ATOM 663 O O . ASP A 1 83 ? 23.511 -16.812 6.502 1.00 57.16 83 ASP A O 1
ATOM 667 N N . ARG A 1 84 ? 24.008 -15.831 4.564 1.00 56.78 84 ARG A N 1
ATOM 668 C CA . ARG A 1 84 ? 24.162 -17.056 3.790 1.00 56.78 84 ARG A CA 1
ATOM 669 C C . ARG A 1 84 ? 25.537 -17.010 3.153 1.00 56.78 84 ARG A C 1
ATOM 671 O O . ARG A 1 84 ? 25.689 -16.590 2.016 1.00 56.78 84 ARG A O 1
ATOM 678 N N . PHE A 1 85 ? 26.478 -17.526 3.938 1.00 51.78 85 PHE A N 1
ATOM 679 C CA . PHE A 1 85 ? 27.832 -17.929 3.577 1.00 51.78 85 PHE A CA 1
ATOM 680 C C . PHE A 1 85 ? 28.807 -16.784 3.298 1.00 51.78 85 PHE A C 1
ATOM 682 O O . PHE A 1 85 ? 28.833 -16.191 2.226 1.00 51.78 85 PHE A O 1
ATOM 689 N N . SER A 1 86 ? 29.716 -16.599 4.257 1.00 45.28 86 SER A N 1
ATOM 690 C CA . SER A 1 86 ? 31.107 -16.291 3.955 1.00 45.28 86 SER A CA 1
ATOM 691 C C . SER A 1 86 ? 31.621 -17.271 2.891 1.00 45.28 86 SER A C 1
ATOM 693 O O . SER A 1 86 ? 31.712 -18.475 3.161 1.00 45.28 86 SER A O 1
ATOM 695 N N . GLN A 1 87 ? 31.957 -16.767 1.711 1.00 39.25 87 GLN A N 1
ATOM 696 C CA . GLN A 1 87 ? 32.990 -17.335 0.849 1.00 39.25 87 GLN A CA 1
ATOM 697 C C . GLN A 1 87 ? 33.869 -16.194 0.357 1.00 39.25 87 GLN A C 1
ATOM 699 O O . GLN A 1 87 ? 33.296 -15.164 -0.061 1.00 39.25 87 GLN A O 1
#

Radius of gyration: 16.13 Å; Cα contacts (8 Å, |Δi|>4): 67; chains: 1; bounding box: 46×35×33 Å

Solvent-accessible surface area (backbone atoms only — not comparable to full-atom values): 6262 Å² total; per-residue (Å²): 76,20,36,35,86,74,41,42,80,70,50,87,75,79,53,57,77,88,88,34,66,50,57,92,82,57,46,58,83,77,22,53,78,51,87,76,62,97,86,64,82,91,84,78,66,90,55,35,50,66,40,76,68,85,82,89,62,99,66,87,86,83,86,85,90,87,87,86,75,64,91,82,65,73,69,96,54,103,61,90,78,74,94,74,70,95,125

Mean predicted aligned error: 5.43 Å

Secondary structure (DSSP, 8-state):
-EE-TTGGGG-----BTTTB--TTTS-GGGSEE----TT------TTS-EEPPPP-SSS-----------TTPPPSSS-S-------

pLDDT: mean 89.48, std 11.65, range [39.25, 98.0]

Foldseek 3Di:
DFWAPPQVVVPDDDADPDDHRDCVVPPQVNGDDDDDDVPDDDDDDPSIDHDDDDDPDPDDDDDDDDDDDDPPDDDPDPDDDDPDDDD

Sequence (87 aa):
MRVIPGSHFGGNLPHVGTHYLNYKEYQITDGTACPAEAGDVLFFNYMTTHGPENNRSELTRRNVLFQYRDASDIPTENVHFTDRFSQ